Protein AF-L9W3G5-F1 (afdb_monomer_lite)

Organism: NCBI:txid1114856

Foldseek 3Di:
DDPVQVCCCVVHPDHDPVVVVVVVCVVVVVPPDDPPALLVVLVVVQVVQCVVPWHQDPPPRRTGGDADPPDPDGSNVVSVVSNCVVVPPPD

Radius of gyration: 16.17 Å; chains: 1; bounding box: 35×28×46 Å

pL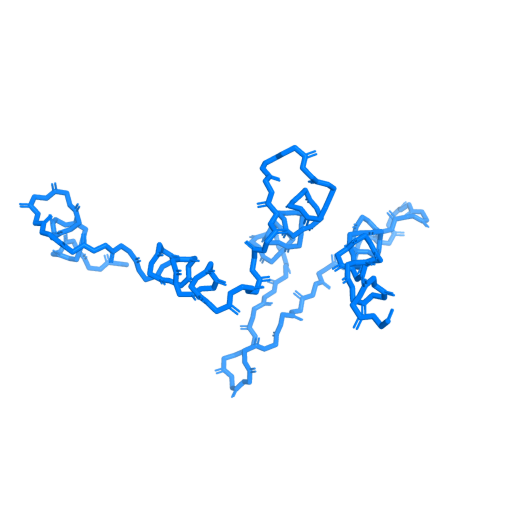DDT: mean 78.96, std 13.49, range [35.88, 93.31]

Secondary structure (DSSP, 8-state):
--HHHHHHHHHSS---HHHHHHHHHHHTTS----TTSHHHHHHHHHHHHHHHT-EE-TTT--EE-----SSS--HHHHHHHHTTGGGGS--

Sequence (91 aa):
MPRGRIRSWVDGNEKPDAVRGIEAACEYGWLDATYRDREFMALNTLVANVFSGGSIVTENFVPLFALNHADHRSHVNDALEESRSNRQQCQ

Structure (mmCIF, N/CA/C/O backbone):
data_AF-L9W3G5-F1
#
_entry.id   AF-L9W3G5-F1
#
loop_
_atom_site.group_PDB
_atom_site.id
_atom_site.type_symbol
_atom_site.label_atom_id
_atom_site.label_alt_id
_atom_site.label_comp_id
_atom_site.label_asym_id
_atom_site.label_entity_id
_atom_site.label_seq_id
_atom_site.pdbx_PDB_ins_code
_atom_site.Cartn_x
_atom_site.Cartn_y
_atom_site.Cartn_z
_atom_site.occupancy
_atom_site.B_iso_or_equiv
_atom_site.auth_seq_id
_atom_site.auth_comp_id
_atom_site.auth_asym_id
_atom_site.auth_atom_id
_atom_site.pdbx_PDB_model_num
ATOM 1 N N . MET A 1 1 ? 6.011 2.864 16.504 1.00 61.94 1 MET A N 1
ATOM 2 C CA . MET A 1 1 ? 4.563 3.007 16.784 1.00 61.94 1 MET A CA 1
ATOM 3 C C . MET A 1 1 ? 4.352 3.239 18.278 1.00 61.94 1 MET A C 1
ATOM 5 O O . MET A 1 1 ? 4.845 2.431 19.059 1.00 61.94 1 MET A O 1
ATOM 9 N N . PRO A 1 2 ? 3.682 4.324 18.701 1.00 72.31 2 PRO A N 1
ATOM 10 C CA . PRO A 1 2 ? 3.391 4.566 20.115 1.00 72.31 2 PRO A CA 1
ATOM 11 C C . PRO A 1 2 ? 2.428 3.508 20.672 1.00 72.31 2 PRO A C 1
ATOM 13 O O . PRO A 1 2 ? 1.405 3.224 20.052 1.00 72.31 2 PRO A O 1
ATOM 16 N N . ARG A 1 3 ? 2.707 2.957 21.862 1.00 66.25 3 ARG A N 1
ATOM 17 C CA . ARG A 1 3 ? 1.877 1.902 22.490 1.00 66.25 3 ARG A CA 1
ATOM 18 C C . ARG A 1 3 ? 0.414 2.321 22.686 1.00 66.25 3 ARG A C 1
ATOM 20 O O . ARG A 1 3 ? -0.473 1.484 22.571 1.00 66.25 3 ARG A O 1
ATOM 27 N N . GLY A 1 4 ? 0.167 3.610 22.934 1.00 73.06 4 GLY A N 1
ATOM 28 C CA . GLY A 1 4 ? -1.187 4.154 23.085 1.00 73.06 4 GLY A CA 1
ATOM 29 C C . GLY A 1 4 ? -2.051 4.017 21.827 1.00 73.06 4 GLY A C 1
ATOM 30 O O . GLY A 1 4 ? -3.238 3.745 21.949 1.00 73.06 4 GLY A O 1
ATOM 31 N N . ARG A 1 5 ? -1.449 4.110 20.630 1.00 72.12 5 ARG A N 1
ATOM 32 C CA . ARG A 1 5 ? -2.159 3.999 19.343 1.00 72.12 5 ARG A CA 1
ATOM 33 C C . ARG A 1 5 ? -2.605 2.568 19.042 1.00 72.12 5 ARG A C 1
ATOM 35 O O . ARG A 1 5 ? -3.648 2.360 18.452 1.00 72.12 5 ARG A O 1
ATOM 42 N N . ILE A 1 6 ? -1.827 1.575 19.472 1.00 76.81 6 ILE A N 1
ATOM 43 C CA . ILE A 1 6 ? -2.204 0.165 19.302 1.00 76.81 6 ILE A CA 1
ATOM 44 C C . ILE A 1 6 ? -3.392 -0.171 20.208 1.00 76.81 6 ILE A C 1
ATOM 46 O O . ILE A 1 6 ? -4.302 -0.879 19.793 1.00 76.81 6 ILE A O 1
ATOM 50 N N . ARG A 1 7 ? -3.411 0.357 21.439 1.00 74.19 7 ARG A N 1
ATOM 51 C CA . ARG A 1 7 ? -4.498 0.087 22.385 1.00 74.19 7 ARG A CA 1
ATOM 52 C C . ARG A 1 7 ? -5.842 0.636 21.897 1.00 74.19 7 ARG A C 1
ATOM 54 O O . ARG A 1 7 ? -6.839 -0.047 22.067 1.00 74.19 7 ARG A O 1
ATOM 61 N N . SER A 1 8 ? -5.881 1.807 21.257 1.00 77.94 8 SER A N 1
ATOM 62 C CA . SER A 1 8 ? -7.143 2.332 20.712 1.00 77.94 8 SER A CA 1
ATOM 63 C C . SER A 1 8 ? -7.696 1.507 19.545 1.00 77.94 8 SER A C 1
ATOM 65 O O . SER A 1 8 ? -8.904 1.530 19.329 1.00 77.94 8 SER A O 1
ATOM 67 N N . TRP A 1 9 ? -6.851 0.746 18.837 1.00 81.62 9 TRP A N 1
ATOM 68 C CA . TRP A 1 9 ? -7.297 -0.220 17.824 1.00 81.62 9 TRP A CA 1
ATOM 69 C C . TRP A 1 9 ? -7.885 -1.498 18.424 1.00 81.62 9 TRP A C 1
ATOM 71 O O . TRP A 1 9 ? -8.744 -2.119 17.810 1.00 81.62 9 TRP A O 1
ATOM 81 N N . VAL A 1 10 ? -7.379 -1.927 19.584 1.00 78.88 10 VAL A N 1
ATOM 82 C CA . VAL A 1 10 ? -7.789 -3.187 20.228 1.00 78.88 10 VAL A CA 1
ATOM 83 C C . VAL A 1 10 ? -8.992 -2.977 21.146 1.00 78.88 10 VAL A C 1
ATOM 85 O O . VAL A 1 10 ? -9.947 -3.742 21.091 1.00 78.88 10 VAL A O 1
ATOM 88 N N . ASP A 1 11 ? -8.943 -1.932 21.973 1.00 79.62 11 ASP A N 1
ATOM 89 C CA . ASP A 1 11 ? -9.919 -1.663 23.035 1.00 79.62 11 ASP A CA 1
ATOM 90 C C . ASP A 1 11 ? -10.894 -0.527 22.671 1.00 79.62 11 ASP A C 1
ATOM 92 O O . ASP A 1 11 ? -11.812 -0.221 23.431 1.00 79.62 11 ASP A O 1
ATOM 96 N N . GLY A 1 12 ? -10.670 0.151 21.543 1.00 72.69 12 GLY A N 1
ATOM 97 C CA . GLY A 1 12 ? -11.453 1.301 21.094 1.00 72.69 12 GLY A CA 1
ATOM 98 C C . GLY A 1 12 ? -12.097 1.085 19.726 1.00 72.69 12 GLY A C 1
ATOM 99 O O . GLY A 1 12 ? -12.000 0.022 19.124 1.00 72.69 12 GLY A O 1
ATOM 100 N N . ASN A 1 13 ? -12.759 2.128 19.225 1.00 77.38 13 ASN A N 1
ATOM 101 C CA . ASN A 1 13 ? -13.387 2.136 17.898 1.00 77.38 13 ASN A CA 1
ATOM 102 C C . ASN A 1 13 ? -12.457 2.707 16.805 1.00 77.38 13 ASN A C 1
ATOM 104 O O . ASN A 1 13 ? -12.918 3.127 15.744 1.00 77.38 13 ASN A O 1
ATOM 108 N N . GLU A 1 14 ? -11.153 2.813 17.082 1.00 84.38 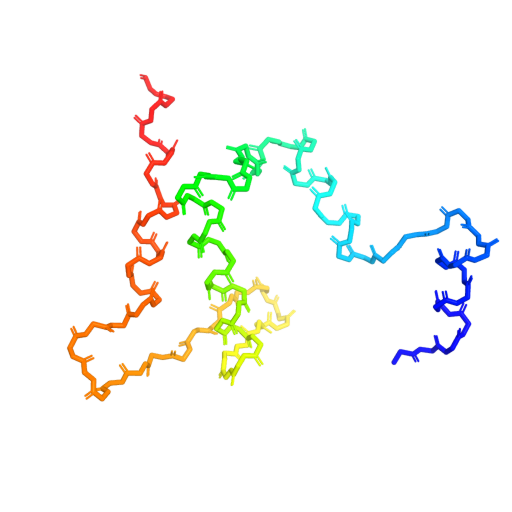14 GLU A N 1
ATOM 109 C CA . GLU A 1 14 ? -10.172 3.309 16.116 1.00 84.38 14 GLU A CA 1
ATOM 110 C C . GLU A 1 14 ? -9.622 2.161 15.260 1.00 84.38 14 GLU A C 1
ATOM 112 O O . GLU A 1 14 ? -9.654 0.998 15.648 1.00 84.38 14 GLU A O 1
ATOM 117 N N . LYS A 1 15 ? -9.093 2.481 14.076 1.00 85.19 15 LYS A N 1
ATOM 118 C CA . LYS A 1 15 ? -8.522 1.502 13.141 1.00 85.19 15 LYS A CA 1
ATOM 119 C C . LYS A 1 15 ? -7.134 1.947 12.673 1.00 85.19 15 LYS A C 1
ATOM 121 O O . LYS A 1 15 ? -6.877 3.154 12.640 1.00 85.19 15 LYS A O 1
ATOM 126 N N . PRO A 1 16 ? -6.252 1.014 12.267 1.00 86.88 16 PRO A N 1
ATOM 127 C CA . PRO A 1 16 ? -4.995 1.361 11.618 1.00 86.88 16 PRO A CA 1
ATOM 128 C C . PRO A 1 16 ? -5.205 2.205 10.362 1.00 86.88 16 PRO A C 1
ATOM 130 O O . PRO A 1 16 ? -6.137 1.960 9.596 1.00 86.88 16 PRO A O 1
ATOM 133 N N . ASP A 1 17 ? -4.284 3.135 10.100 1.00 84.81 17 ASP A N 1
ATOM 134 C CA . ASP A 1 17 ? -4.321 3.986 8.902 1.00 84.81 17 ASP A CA 1
ATOM 135 C C . ASP A 1 17 ? -4.363 3.153 7.609 1.00 84.81 17 ASP A C 1
ATOM 137 O O . ASP A 1 17 ? -5.055 3.511 6.662 1.00 84.81 17 ASP A O 1
ATOM 141 N N . ALA A 1 18 ? -3.704 1.988 7.600 1.00 84.00 18 ALA A N 1
ATOM 142 C CA . ALA A 1 18 ? -3.764 1.040 6.489 1.00 84.00 18 ALA A CA 1
ATOM 143 C C . ALA A 1 18 ? -5.187 0.508 6.236 1.00 84.00 18 ALA A C 1
ATOM 145 O O . ALA A 1 18 ? -5.618 0.445 5.091 1.00 84.00 18 ALA A O 1
ATOM 146 N N . VAL A 1 19 ? -5.936 0.174 7.295 1.00 87.19 19 VAL A N 1
ATOM 147 C CA . VAL A 1 19 ? -7.328 -0.291 7.170 1.00 87.19 19 VAL A CA 1
ATOM 148 C C . VAL A 1 19 ? -8.208 0.836 6.644 1.00 87.19 19 VAL A C 1
ATOM 150 O O . VAL A 1 19 ? -8.971 0.625 5.709 1.00 87.19 19 VAL A O 1
ATOM 153 N N . ARG A 1 20 ? -8.039 2.053 7.176 1.00 88.00 20 ARG A N 1
ATOM 154 C CA . ARG A 1 20 ? -8.761 3.241 6.695 1.00 88.00 20 ARG A CA 1
ATOM 155 C C . ARG A 1 20 ? -8.480 3.529 5.220 1.00 88.00 20 ARG A C 1
ATOM 157 O O . ARG A 1 20 ? -9.388 3.904 4.491 1.00 88.00 20 ARG A O 1
ATOM 164 N N . GLY A 1 21 ? -7.231 3.357 4.786 1.00 88.25 21 GLY A N 1
ATOM 165 C CA . GLY A 1 21 ? -6.834 3.525 3.390 1.00 88.25 21 GLY A CA 1
ATOM 166 C C . GLY A 1 21 ? -7.473 2.490 2.464 1.00 88.25 21 GLY A C 1
ATOM 167 O O . GLY A 1 21 ? -7.946 2.857 1.394 1.00 88.25 21 GLY A O 1
ATOM 168 N N . ILE A 1 22 ? -7.535 1.222 2.887 1.00 85.75 22 ILE A N 1
ATOM 169 C CA . ILE A 1 22 ? -8.212 0.155 2.134 1.00 85.75 22 ILE A CA 1
ATOM 170 C C . ILE A 1 22 ? -9.712 0.444 2.030 1.00 85.75 22 ILE A C 1
ATOM 172 O O . ILE A 1 22 ? -10.256 0.394 0.934 1.00 85.75 22 ILE A O 1
ATOM 176 N N . GLU A 1 23 ? -10.364 0.794 3.142 1.00 88.38 23 GLU A N 1
ATOM 177 C CA . GLU A 1 23 ? -11.795 1.129 3.163 1.00 88.38 23 GLU A CA 1
ATOM 178 C C . GLU A 1 23 ? -12.103 2.302 2.224 1.00 88.38 23 GLU A C 1
ATOM 180 O O . GLU A 1 23 ? -12.975 2.177 1.369 1.00 88.38 23 GLU A O 1
ATOM 185 N N . ALA A 1 24 ? -11.320 3.385 2.288 1.00 90.50 24 ALA A N 1
ATOM 186 C CA . ALA A 1 24 ? -11.461 4.515 1.372 1.00 90.50 24 ALA A CA 1
ATOM 187 C C . ALA A 1 24 ? -11.253 4.101 -0.096 1.00 90.50 24 ALA A C 1
ATOM 189 O O . ALA A 1 24 ? -12.011 4.506 -0.972 1.00 90.50 24 ALA A O 1
ATOM 190 N N . ALA A 1 25 ? -10.247 3.274 -0.385 1.00 86.12 25 ALA A N 1
ATOM 191 C CA . ALA A 1 25 ? -9.995 2.798 -1.741 1.00 86.12 25 ALA A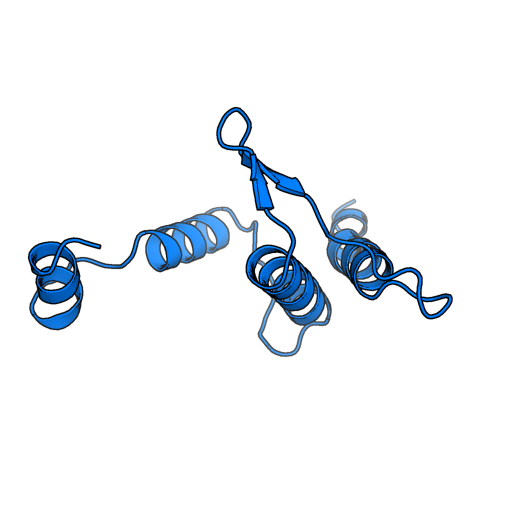 CA 1
ATOM 192 C C . ALA A 1 25 ? -11.138 1.911 -2.272 1.00 86.12 25 ALA A C 1
ATOM 194 O O . ALA A 1 25 ? -11.460 1.989 -3.456 1.00 86.12 25 ALA A O 1
ATOM 195 N N . CYS A 1 26 ? -11.787 1.116 -1.418 1.00 84.62 26 CYS A N 1
ATOM 196 C CA . CYS A 1 26 ? -13.008 0.393 -1.772 1.00 84.62 26 CYS A CA 1
ATOM 197 C C . CYS A 1 26 ? -14.190 1.348 -2.004 1.00 84.62 26 CYS A C 1
ATOM 199 O O . CYS A 1 26 ? -14.891 1.202 -3.001 1.00 84.62 26 CYS A O 1
ATOM 201 N N . GLU A 1 27 ? -14.389 2.349 -1.141 1.00 88.50 27 GLU A N 1
ATOM 202 C CA . GLU A 1 27 ? -15.453 3.359 -1.287 1.00 88.50 27 GLU A CA 1
ATOM 203 C C . GLU A 1 27 ? -15.334 4.152 -2.596 1.00 88.50 27 GLU A C 1
ATOM 205 O O . GLU A 1 27 ? -16.340 4.425 -3.249 1.00 88.50 27 GLU A O 1
ATOM 210 N N . TYR A 1 28 ? -14.112 4.483 -3.018 1.00 89.06 28 TYR A N 1
ATOM 211 C CA . TYR A 1 28 ? -13.854 5.144 -4.299 1.00 89.06 28 TYR A CA 1
ATOM 212 C C . TYR A 1 28 ? -13.831 4.190 -5.506 1.00 89.06 28 TYR A C 1
ATOM 214 O O . TYR A 1 28 ? -13.606 4.644 -6.629 1.00 89.06 28 TYR A O 1
ATOM 222 N N . GLY A 1 29 ? -14.023 2.882 -5.303 1.00 85.56 29 GLY A N 1
ATOM 223 C CA . GLY A 1 29 ? -13.951 1.876 -6.368 1.00 85.56 29 GLY A CA 1
ATOM 224 C C . GLY A 1 29 ? -12.550 1.705 -6.970 1.00 85.56 29 GLY A C 1
ATOM 225 O O . GLY A 1 29 ? -12.410 1.243 -8.097 1.00 85.56 29 GLY A O 1
ATOM 226 N N . TRP A 1 30 ? -11.495 2.100 -6.252 1.00 84.44 30 TRP A N 1
ATOM 227 C CA . TRP A 1 30 ? -10.104 1.930 -6.692 1.00 84.44 30 TRP A CA 1
ATOM 228 C C . TRP A 1 30 ? -9.615 0.490 -6.538 1.00 84.44 30 TRP A C 1
ATOM 230 O O . TRP A 1 30 ? -8.699 0.074 -7.245 1.00 84.44 30 TRP A O 1
ATOM 240 N N . LEU A 1 31 ? -10.208 -0.252 -5.601 1.00 80.19 31 LEU A N 1
ATOM 241 C CA . LEU A 1 31 ? -9.913 -1.654 -5.323 1.00 80.19 31 LEU A CA 1
ATOM 242 C C . LEU A 1 31 ? -11.172 -2.501 -5.525 1.00 80.19 31 LEU A C 1
ATOM 244 O O . LEU A 1 31 ? -11.748 -3.005 -4.563 1.00 80.19 31 LEU A O 1
ATOM 248 N N . ASP A 1 32 ? -11.595 -2.640 -6.780 1.00 79.50 32 ASP A N 1
ATOM 249 C CA . ASP A 1 32 ? -12.637 -3.592 -7.179 1.00 79.50 32 ASP A CA 1
ATOM 250 C C . ASP A 1 32 ? -12.000 -4.931 -7.576 1.00 79.50 32 ASP A C 1
ATOM 252 O O . ASP A 1 32 ? -11.904 -5.289 -8.748 1.00 79.50 32 ASP A O 1
ATOM 256 N N . ALA A 1 33 ? -11.428 -5.612 -6.582 1.00 80.06 33 ALA A N 1
ATOM 257 C CA . ALA A 1 33 ? -10.808 -6.921 -6.745 1.00 80.06 33 ALA A CA 1
ATOM 258 C C . ALA A 1 33 ? -11.007 -7.759 -5.477 1.00 80.06 33 ALA A C 1
ATOM 260 O O . ALA A 1 33 ? -10.809 -7.302 -4.349 1.00 80.06 33 ALA A O 1
ATOM 261 N N . THR A 1 34 ? -11.377 -9.014 -5.665 1.00 83.06 34 THR A N 1
ATOM 262 C CA . THR A 1 34 ? -11.482 -10.039 -4.634 1.00 83.06 34 THR A CA 1
ATOM 263 C C . THR A 1 34 ? -10.151 -10.767 -4.449 1.00 83.06 34 THR A C 1
ATOM 265 O O . THR A 1 34 ? -9.291 -10.779 -5.325 1.00 83.06 34 THR A O 1
ATOM 268 N N . TYR A 1 35 ? -9.985 -11.462 -3.321 1.00 78.06 35 TYR A N 1
ATOM 269 C CA . TYR A 1 35 ? -8.769 -12.233 -3.010 1.00 78.06 35 TYR A CA 1
ATOM 270 C C . TYR A 1 35 ? -8.382 -13.298 -4.049 1.00 78.06 35 TYR A C 1
ATOM 272 O O . TYR A 1 35 ? -7.270 -13.822 -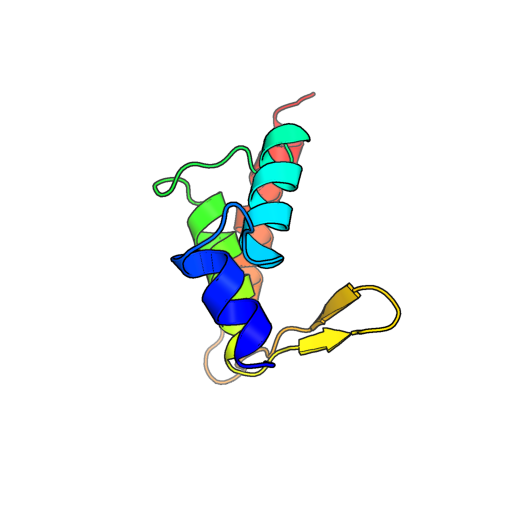4.001 1.00 78.06 35 TYR A O 1
ATOM 280 N N . ARG A 1 36 ? -9.308 -13.686 -4.931 1.00 83.94 36 ARG A N 1
ATOM 281 C CA . ARG A 1 36 ? -9.074 -14.683 -5.985 1.00 83.94 36 ARG A CA 1
ATOM 282 C C . ARG A 1 36 ? -8.689 -14.055 -7.319 1.00 83.94 36 ARG A C 1
ATOM 284 O O . ARG A 1 36 ? -8.300 -14.790 -8.226 1.00 83.94 36 ARG A O 1
ATOM 291 N N . ASP A 1 37 ? -8.787 -12.738 -7.423 1.00 85.62 37 ASP A N 1
ATOM 292 C CA . ASP A 1 37 ? -8.540 -12.019 -8.659 1.00 85.62 37 ASP A CA 1
ATOM 293 C C . ASP A 1 37 ? -7.038 -11.821 -8.850 1.00 85.62 37 ASP A C 1
ATOM 295 O O . ASP A 1 37 ? -6.266 -11.663 -7.893 1.00 85.62 37 ASP A O 1
ATOM 299 N N . ARG A 1 38 ? -6.600 -11.860 -10.108 1.00 85.12 38 ARG A N 1
ATOM 300 C CA . ARG A 1 38 ? -5.173 -11.735 -10.434 1.00 85.12 38 ARG A CA 1
ATOM 301 C C . ARG A 1 38 ? -4.657 -10.351 -10.074 1.00 85.12 38 ARG A C 1
ATOM 303 O O . ARG A 1 38 ? -3.538 -10.215 -9.603 1.00 85.12 38 ARG A O 1
ATOM 310 N N . GLU A 1 39 ? -5.506 -9.348 -10.204 1.00 84.19 39 GLU A N 1
ATOM 311 C CA . GLU A 1 39 ? -5.274 -7.957 -9.850 1.00 84.19 39 GLU A CA 1
ATOM 312 C C . GLU A 1 39 ? -4.939 -7.816 -8.362 1.00 84.19 39 GLU A C 1
ATOM 314 O O . GLU A 1 39 ? -3.994 -7.110 -8.004 1.00 84.19 39 GLU A O 1
ATOM 319 N N . PHE A 1 40 ? -5.658 -8.536 -7.491 1.00 85.88 40 PHE A N 1
ATOM 320 C CA . PHE A 1 40 ? -5.365 -8.559 -6.059 1.00 85.88 40 PHE A CA 1
ATOM 321 C C . PHE A 1 40 ? -4.002 -9.203 -5.785 1.00 85.88 40 PHE A C 1
ATOM 323 O O . PHE A 1 40 ? -3.195 -8.664 -5.024 1.00 85.88 40 PHE A O 1
ATOM 330 N N . MET A 1 41 ? -3.711 -10.333 -6.436 1.00 88.44 41 MET A N 1
ATOM 331 C CA . MET A 1 41 ? -2.418 -11.015 -6.315 1.00 88.44 41 MET A CA 1
ATOM 332 C C . MET A 1 41 ? -1.254 -10.147 -6.809 1.00 88.44 41 MET A C 1
ATOM 334 O O . MET A 1 41 ? -0.206 -10.082 -6.157 1.00 88.44 41 MET A O 1
ATOM 338 N N . ALA A 1 42 ? -1.451 -9.437 -7.916 1.00 87.62 42 ALA A N 1
ATOM 339 C CA . ALA A 1 42 ? -0.496 -8.504 -8.487 1.00 87.62 42 ALA A CA 1
ATOM 340 C C . ALA A 1 42 ? -0.236 -7.326 -7.538 1.00 87.62 42 ALA A C 1
ATOM 342 O O . ALA A 1 42 ? 0.914 -7.047 -7.195 1.00 87.62 42 ALA A O 1
ATOM 343 N N . LEU A 1 43 ? -1.289 -6.688 -7.018 1.00 87.81 43 LEU A N 1
ATOM 344 C CA . LEU A 1 43 ? -1.157 -5.611 -6.037 1.00 87.81 43 LEU A CA 1
ATOM 345 C C . LEU A 1 43 ? -0.430 -6.081 -4.771 1.00 87.81 43 LEU A C 1
ATOM 347 O O . LEU A 1 43 ? 0.482 -5.407 -4.293 1.00 87.81 43 LEU A O 1
ATOM 351 N N . ASN A 1 44 ? -0.785 -7.256 -4.251 1.00 89.56 44 ASN A N 1
ATOM 352 C CA . ASN A 1 44 ? -0.131 -7.828 -3.079 1.00 89.56 44 ASN A CA 1
ATOM 353 C C . ASN A 1 44 ? 1.362 -8.111 -3.333 1.00 89.56 44 ASN A C 1
ATOM 355 O O . ASN A 1 44 ? 2.196 -7.870 -2.461 1.00 89.56 44 ASN A O 1
ATOM 359 N N . THR A 1 45 ? 1.719 -8.549 -4.544 1.00 90.19 45 THR A N 1
ATOM 360 C CA . THR A 1 45 ? 3.118 -8.730 -4.972 1.00 90.19 45 THR A CA 1
ATOM 361 C C . THR A 1 45 ? 3.889 -7.409 -4.956 1.00 90.19 45 THR A C 1
ATOM 363 O O . THR A 1 45 ? 5.012 -7.352 -4.450 1.00 90.19 45 THR A O 1
ATOM 366 N N . LEU A 1 46 ? 3.282 -6.323 -5.444 1.00 89.44 46 LEU A N 1
ATOM 367 C CA . LEU A 1 46 ? 3.886 -4.988 -5.421 1.00 89.44 46 LEU A CA 1
ATOM 368 C C . LEU A 1 46 ? 4.090 -4.482 -3.986 1.00 89.44 46 LEU A C 1
ATOM 370 O O . LEU A 1 46 ? 5.166 -3.984 -3.657 1.00 89.44 46 LEU A O 1
ATOM 374 N N . VAL A 1 47 ? 3.098 -4.667 -3.110 1.00 90.19 47 VAL A N 1
ATOM 375 C CA . VAL A 1 47 ? 3.203 -4.320 -1.683 1.00 90.19 47 VAL A CA 1
ATOM 376 C C . VAL A 1 47 ? 4.323 -5.115 -1.009 1.00 90.19 47 VAL A C 1
ATOM 378 O O . VAL A 1 47 ? 5.156 -4.536 -0.311 1.00 90.19 47 VAL A O 1
ATOM 381 N N . ALA A 1 48 ? 4.400 -6.425 -1.249 1.00 91.31 48 ALA A N 1
ATOM 382 C CA . ALA A 1 48 ? 5.471 -7.263 -0.720 1.00 91.31 48 ALA A CA 1
ATOM 383 C C . ALA A 1 48 ? 6.857 -6.795 -1.198 1.00 91.31 48 ALA A C 1
ATOM 385 O O . ALA A 1 48 ? 7.792 -6.751 -0.397 1.00 91.31 48 ALA A O 1
ATOM 386 N N . ASN A 1 49 ? 6.989 -6.376 -2.464 1.00 90.62 49 ASN A N 1
ATOM 387 C CA . ASN A 1 49 ? 8.245 -5.835 -2.981 1.00 90.62 49 ASN A CA 1
ATOM 388 C C . ASN A 1 49 ? 8.678 -4.574 -2.215 1.00 90.62 49 ASN A C 1
ATOM 390 O O . ASN A 1 49 ? 9.820 -4.516 -1.750 1.00 90.62 49 ASN A O 1
ATOM 394 N N . VAL A 1 50 ? 7.755 -3.627 -2.001 1.00 91.56 50 VAL A N 1
ATOM 395 C CA . VAL A 1 50 ? 8.003 -2.408 -1.211 1.00 91.56 50 VAL A CA 1
ATOM 396 C C . VAL A 1 50 ? 8.537 -2.750 0.180 1.00 91.56 50 VAL A C 1
ATOM 398 O O . VAL A 1 50 ? 9.519 -2.156 0.610 1.00 91.56 50 VAL A O 1
ATOM 401 N N . PHE A 1 51 ? 7.956 -3.738 0.865 1.00 88.50 51 PHE A N 1
ATOM 402 C CA . PHE A 1 51 ? 8.426 -4.143 2.196 1.00 88.50 51 PHE A CA 1
ATOM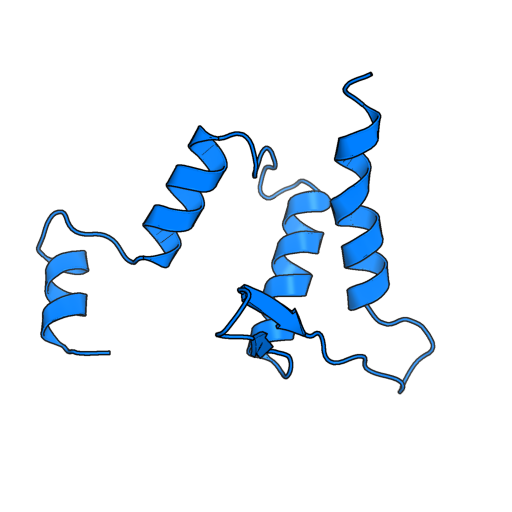 403 C C . PHE A 1 51 ? 9.740 -4.937 2.190 1.00 88.50 51 PHE A C 1
ATOM 405 O O . PHE A 1 51 ? 10.467 -4.908 3.179 1.00 88.50 51 PHE A O 1
ATOM 412 N N . SER A 1 52 ? 10.045 -5.659 1.110 1.00 88.69 52 SER A N 1
ATOM 413 C CA . SER A 1 52 ? 11.235 -6.520 1.024 1.00 88.69 52 SER A CA 1
ATOM 414 C C . SER A 1 52 ? 12.529 -5.784 0.661 1.00 88.69 52 SER A C 1
ATOM 416 O O . SER A 1 52 ? 13.614 -6.250 0.997 1.00 88.69 52 SER A O 1
ATOM 418 N N . GLY A 1 53 ? 12.427 -4.651 -0.034 1.00 87.69 53 GLY A N 1
ATOM 419 C CA . GLY A 1 53 ? 13.594 -3.930 -0.551 1.00 87.69 53 GLY A CA 1
ATOM 420 C C . GLY A 1 53 ? 13.275 -2.728 -1.439 1.00 87.69 53 GLY A C 1
ATOM 421 O O . GLY A 1 53 ? 14.191 -2.006 -1.825 1.00 87.69 53 GLY A O 1
ATOM 422 N N . GLY A 1 54 ? 12.001 -2.507 -1.771 1.00 89.19 54 GLY A N 1
ATOM 423 C CA . GLY A 1 54 ? 11.537 -1.257 -2.358 1.00 89.19 54 GLY A CA 1
ATOM 424 C C . GLY A 1 54 ? 11.357 -0.144 -1.320 1.00 89.19 54 GLY A C 1
ATOM 425 O O . GLY A 1 54 ? 11.854 -0.207 -0.194 1.00 89.19 54 GLY A O 1
ATOM 426 N N . SER A 1 55 ? 10.638 0.906 -1.706 1.00 92.50 55 SER A N 1
ATOM 427 C CA . SER A 1 55 ? 10.276 2.011 -0.815 1.00 92.50 55 SER A CA 1
ATOM 428 C C . SER A 1 55 ? 9.081 2.799 -1.355 1.00 92.50 55 SER A C 1
ATOM 430 O O . SER A 1 55 ? 8.622 2.568 -2.470 1.00 92.50 55 SER A O 1
ATOM 432 N N . ILE A 1 56 ? 8.557 3.730 -0.557 1.00 92.19 56 ILE A N 1
ATOM 433 C CA . ILE A 1 56 ? 7.603 4.748 -1.011 1.00 92.19 56 ILE A CA 1
ATOM 434 C C . ILE A 1 56 ? 8.230 6.105 -0.707 1.00 92.19 56 ILE A C 1
ATOM 436 O O . ILE A 1 56 ? 8.581 6.382 0.440 1.00 92.19 56 ILE A O 1
ATOM 440 N N . VAL A 1 57 ? 8.387 6.931 -1.738 1.00 92.88 57 VAL A N 1
ATOM 441 C CA . VAL A 1 57 ? 8.966 8.274 -1.628 1.00 92.88 57 VAL A CA 1
ATOM 442 C C . VAL A 1 57 ? 7.999 9.174 -0.858 1.00 92.88 57 VAL A C 1
ATOM 444 O O . VAL A 1 57 ? 6.813 9.236 -1.175 1.00 92.88 57 VAL A O 1
ATOM 447 N N . THR A 1 58 ? 8.480 9.864 0.173 1.00 91.94 58 THR A N 1
ATOM 448 C CA . THR A 1 58 ? 7.627 10.616 1.112 1.00 91.94 58 THR A CA 1
ATOM 449 C C . THR A 1 58 ? 7.037 11.898 0.531 1.00 91.94 58 THR A C 1
ATOM 451 O O . THR A 1 58 ? 6.019 12.385 1.011 1.00 91.94 58 THR A O 1
ATOM 454 N N . GLU A 1 59 ? 7.668 12.446 -0.500 1.00 93.31 59 GLU A N 1
ATOM 455 C CA . GLU A 1 59 ? 7.350 13.737 -1.099 1.00 93.31 59 GLU A CA 1
ATOM 456 C C . GLU A 1 59 ? 6.151 13.653 -2.048 1.00 93.31 59 GLU A C 1
ATOM 458 O O . GLU A 1 59 ? 5.370 14.595 -2.153 1.00 93.31 59 GLU A O 1
ATOM 463 N N . ASN A 1 60 ? 6.010 12.531 -2.755 1.00 92.00 60 ASN A N 1
ATOM 464 C CA . ASN A 1 60 ? 5.000 12.338 -3.798 1.00 92.00 60 ASN A CA 1
ATOM 465 C C . ASN A 1 60 ? 4.268 10.991 -3.702 1.00 92.00 60 ASN A C 1
ATOM 467 O O . ASN A 1 60 ? 3.453 10.687 -4.570 1.00 92.00 60 ASN A O 1
ATOM 471 N N . PHE A 1 61 ? 4.551 10.195 -2.667 1.00 88.00 61 PHE A N 1
ATOM 472 C CA . PHE A 1 61 ? 3.961 8.876 -2.430 1.00 88.00 61 PHE A CA 1
ATOM 473 C C . PHE A 1 61 ? 4.138 7.895 -3.601 1.00 88.00 61 PHE A C 1
ATOM 475 O O . PHE A 1 61 ? 3.314 7.005 -3.808 1.00 88.00 61 PHE A O 1
ATOM 482 N N . VAL A 1 62 ? 5.225 8.033 -4.369 1.00 91.12 62 VAL A N 1
ATOM 483 C CA . VAL A 1 62 ? 5.530 7.138 -5.492 1.00 91.12 62 VAL A CA 1
ATOM 484 C C . VAL A 1 62 ? 6.259 5.887 -4.986 1.00 91.12 62 VAL A C 1
ATOM 486 O O . VAL A 1 62 ? 7.278 6.019 -4.299 1.00 91.12 62 VAL A O 1
ATOM 489 N N . PRO A 1 63 ? 5.782 4.671 -5.318 1.00 89.75 63 PRO A N 1
ATOM 490 C CA . PRO A 1 63 ? 6.479 3.443 -4.972 1.00 89.75 63 PRO A CA 1
ATOM 491 C C . PRO A 1 63 ? 7.714 3.237 -5.859 1.00 89.75 63 PRO A C 1
ATOM 493 O O . PRO A 1 63 ? 7.667 3.408 -7.078 1.00 89.75 63 PRO A O 1
ATOM 496 N N . LEU A 1 64 ? 8.812 2.825 -5.236 1.00 90.50 64 LEU A N 1
ATOM 497 C CA . LEU A 1 64 ? 10.027 2.351 -5.883 1.00 90.50 64 LEU A CA 1
ATOM 498 C C . LEU A 1 64 ? 10.133 0.846 -5.668 1.00 90.50 64 LEU A C 1
ATOM 500 O O . LEU A 1 64 ? 10.038 0.366 -4.538 1.00 90.50 64 LEU A O 1
ATOM 504 N N . PHE A 1 65 ? 10.357 0.112 -6.753 1.00 88.81 65 PHE A N 1
ATOM 505 C CA . PHE A 1 65 ? 10.431 -1.341 -6.719 1.00 88.81 65 PHE A CA 1
ATOM 506 C C . PH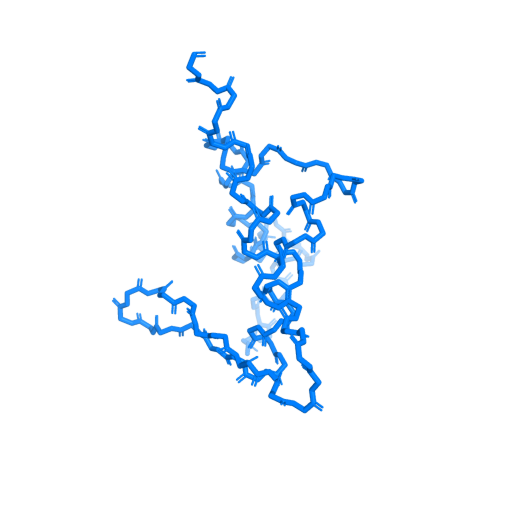E A 1 65 ? 11.856 -1.821 -6.967 1.00 88.81 65 PHE A C 1
ATOM 508 O O . PHE A 1 65 ? 12.511 -1.398 -7.922 1.00 88.81 65 PHE A O 1
ATOM 515 N N . ALA A 1 66 ? 12.325 -2.737 -6.124 1.00 85.81 66 ALA A N 1
ATOM 516 C CA . ALA A 1 66 ? 13.600 -3.405 -6.329 1.00 85.81 66 ALA A CA 1
ATOM 517 C C . ALA A 1 66 ? 13.420 -4.507 -7.380 1.00 85.81 66 ALA A C 1
ATOM 519 O O . ALA A 1 66 ? 12.681 -5.472 -7.163 1.00 85.81 66 ALA A O 1
ATOM 520 N N . LEU A 1 67 ? 14.085 -4.354 -8.526 1.00 80.56 67 LEU A N 1
ATOM 521 C CA . LEU A 1 67 ? 14.095 -5.360 -9.584 1.00 80.56 67 LEU A CA 1
ATOM 522 C C . LEU A 1 67 ? 15.173 -6.397 -9.275 1.00 80.56 67 LEU A C 1
ATOM 524 O O . LEU A 1 67 ? 16.332 -6.048 -9.051 1.00 80.56 67 LEU A O 1
ATOM 528 N N . ASN A 1 68 ? 14.803 -7.676 -9.277 1.00 66.38 68 ASN A N 1
ATOM 529 C CA . ASN A 1 68 ? 15.790 -8.741 -9.178 1.00 66.38 68 ASN A CA 1
ATOM 530 C C . ASN A 1 68 ? 16.268 -9.095 -10.592 1.00 66.38 68 ASN A C 1
ATOM 532 O O . ASN A 1 68 ? 15.489 -9.576 -11.410 1.00 66.38 68 ASN A O 1
ATOM 536 N N . HIS A 1 69 ? 17.535 -8.809 -10.891 1.00 57.38 69 HIS A N 1
ATOM 537 C CA . HIS A 1 69 ? 18.145 -9.053 -12.204 1.00 57.38 69 HIS A CA 1
ATOM 538 C C . HIS A 1 69 ? 18.707 -10.476 -12.362 1.00 57.38 69 HIS A C 1
ATOM 540 O O . HIS A 1 69 ? 19.281 -10.785 -13.403 1.00 57.38 69 HIS A O 1
ATOM 546 N N . ALA A 1 70 ? 18.585 -11.329 -11.340 1.00 56.81 70 ALA A N 1
ATOM 547 C CA . ALA A 1 70 ? 19.247 -12.633 -11.316 1.00 56.81 70 ALA A CA 1
ATOM 548 C C . ALA A 1 70 ? 18.587 -13.705 -12.200 1.00 56.81 70 ALA A C 1
ATOM 550 O O . ALA A 1 70 ? 19.214 -14.722 -12.474 1.00 56.81 70 ALA A O 1
ATOM 551 N N . ASP A 1 71 ? 17.363 -13.485 -12.673 1.00 52.53 71 ASP A N 1
ATOM 552 C CA . ASP A 1 71 ? 16.734 -14.345 -13.669 1.00 52.53 71 ASP A CA 1
ATOM 553 C C . ASP A 1 71 ? 15.782 -13.486 -14.501 1.00 52.53 71 ASP A C 1
ATOM 555 O O . ASP A 1 71 ? 15.183 -12.547 -13.980 1.00 52.53 71 ASP A O 1
ATOM 559 N N . HIS A 1 72 ? 15.671 -13.739 -15.800 1.00 53.34 72 HIS A N 1
ATOM 560 C CA . HIS A 1 72 ? 15.130 -12.814 -16.811 1.00 53.34 72 HIS A CA 1
ATOM 561 C C . HIS A 1 72 ? 13.632 -12.441 -16.676 1.00 53.34 72 HIS A C 1
ATOM 563 O O . HIS A 1 72 ? 13.052 -11.880 -17.606 1.00 53.34 72 HIS A O 1
ATOM 569 N N . ARG A 1 73 ? 12.996 -12.703 -15.528 1.00 55.69 73 ARG A N 1
ATOM 570 C CA . ARG A 1 73 ? 11.635 -12.286 -15.182 1.00 55.69 73 ARG A CA 1
ATOM 571 C C . ARG A 1 73 ? 11.591 -11.626 -13.809 1.00 55.69 73 ARG A C 1
ATOM 573 O O . ARG A 1 73 ? 11.629 -12.287 -12.775 1.00 55.69 73 ARG A O 1
ATOM 580 N N . SER A 1 74 ? 11.462 -10.302 -13.802 1.00 66.19 74 SER A N 1
ATOM 581 C CA . SER A 1 74 ? 11.109 -9.579 -12.584 1.00 66.19 74 SER A CA 1
ATOM 582 C C . SER A 1 74 ? 9.612 -9.732 -12.336 1.00 66.19 74 SER A C 1
ATOM 584 O O . SER A 1 74 ? 8.813 -9.176 -13.085 1.00 66.19 74 SER A O 1
ATOM 586 N N . HIS A 1 75 ? 9.233 -10.413 -11.252 1.00 74.31 75 HIS A N 1
ATOM 587 C CA . HIS A 1 75 ? 7.834 -10.536 -10.814 1.00 74.31 75 HIS A CA 1
ATOM 588 C C . HIS A 1 75 ? 7.123 -9.184 -10.627 1.00 74.31 75 HIS A C 1
ATOM 590 O O . HIS A 1 75 ? 5.901 -9.115 -10.680 1.00 74.31 75 HIS A O 1
ATOM 596 N N . VAL A 1 76 ? 7.879 -8.097 -10.433 1.00 75.12 76 VAL A N 1
ATOM 597 C CA . VAL A 1 76 ? 7.343 -6.730 -10.375 1.00 75.12 76 VAL A CA 1
ATOM 598 C C . VAL A 1 76 ? 6.770 -6.293 -11.724 1.00 75.12 76 VAL A C 1
ATOM 600 O O . VAL A 1 76 ? 5.735 -5.637 -11.750 1.00 75.12 76 VAL A O 1
ATOM 603 N N . ASN A 1 77 ? 7.422 -6.644 -12.837 1.00 80.19 77 ASN A N 1
ATOM 604 C CA . ASN A 1 77 ? 6.948 -6.264 -14.169 1.00 80.19 77 ASN A CA 1
ATOM 605 C C . ASN A 1 77 ? 5.664 -7.020 -14.519 1.00 80.19 77 ASN A C 1
ATOM 607 O O . ASN A 1 77 ? 4.685 -6.383 -14.899 1.00 80.19 77 ASN A O 1
ATOM 611 N N . ASP A 1 78 ? 5.641 -8.336 -14.286 1.00 80.50 78 ASP A N 1
ATOM 612 C CA . ASP A 1 78 ? 4.448 -9.166 -14.490 1.00 80.50 78 ASP A CA 1
ATOM 613 C C . ASP A 1 78 ? 3.269 -8.633 -13.650 1.00 80.50 78 ASP A C 1
ATOM 615 O O . ASP A 1 78 ? 2.176 -8.406 -14.165 1.00 80.50 78 ASP A O 1
ATOM 619 N N . ALA A 1 79 ? 3.507 -8.315 -12.371 1.00 81.00 79 ALA A N 1
ATOM 620 C CA . ALA A 1 79 ? 2.488 -7.737 -11.495 1.00 81.00 79 ALA A CA 1
ATOM 621 C C . ALA A 1 79 ? 2.010 -6.345 -11.960 1.00 81.00 79 ALA A C 1
ATOM 623 O O . ALA A 1 79 ? 0.824 -6.018 -11.868 1.00 81.00 79 ALA A O 1
ATOM 624 N N . LEU A 1 80 ? 2.903 -5.499 -12.481 1.00 81.44 80 LEU A N 1
ATOM 625 C CA . LEU A 1 80 ? 2.507 -4.204 -13.041 1.00 81.44 80 LEU A CA 1
ATOM 626 C C . LEU A 1 80 ? 1.606 -4.368 -14.269 1.00 81.44 80 LEU A C 1
ATOM 628 O O . LEU A 1 80 ? 0.664 -3.590 -14.422 1.00 81.44 80 LEU A O 1
ATOM 632 N N . GLU A 1 81 ? 1.863 -5.355 -15.122 1.00 81.25 81 GLU A N 1
ATOM 633 C CA . GLU A 1 81 ? 1.022 -5.650 -16.284 1.00 81.25 81 GLU A CA 1
ATOM 634 C C . GLU A 1 81 ? -0.343 -6.204 -15.866 1.00 81.25 81 GLU A C 1
ATOM 636 O O . GLU A 1 81 ? -1.375 -5.689 -16.303 1.00 81.25 81 GLU A O 1
ATOM 641 N N . GLU A 1 82 ? -0.369 -7.166 -14.946 1.00 80.62 82 GLU A N 1
ATOM 642 C CA . GLU A 1 82 ? -1.608 -7.764 -14.438 1.00 80.62 82 GLU A CA 1
ATOM 643 C C . GLU A 1 82 ? -2.497 -6.736 -13.719 1.00 80.62 82 GLU A C 1
ATOM 645 O O . GLU A 1 82 ? -3.705 -6.704 -13.942 1.00 80.62 82 GLU A O 1
ATOM 650 N N . SER A 1 83 ? -1.915 -5.808 -12.949 1.00 71.56 83 SER A N 1
ATOM 651 C CA . SER A 1 83 ? -2.677 -4.740 -12.275 1.00 71.56 83 SER A CA 1
ATOM 652 C C . SER A 1 83 ? -3.320 -3.718 -13.228 1.00 71.56 83 SER A C 1
ATOM 654 O O . SER A 1 83 ? -4.211 -2.967 -12.828 1.00 71.56 83 SER A O 1
ATOM 656 N N . ARG A 1 84 ? -2.875 -3.640 -14.491 1.00 67.50 84 ARG A N 1
ATOM 657 C CA . ARG A 1 84 ? -3.376 -2.664 -15.476 1.00 67.50 84 ARG A CA 1
ATOM 658 C C . ARG A 1 84 ? -4.591 -3.152 -16.263 1.00 67.50 84 ARG A C 1
ATOM 660 O O . ARG A 1 84 ? -5.294 -2.302 -16.815 1.00 67.50 84 ARG A O 1
ATOM 667 N N . SER A 1 85 ? -4.840 -4.461 -16.318 1.00 57.78 85 SER A N 1
ATOM 668 C CA . SER A 1 85 ? -5.815 -5.076 -17.234 1.00 57.78 85 SER A CA 1
ATOM 669 C C . SER A 1 85 ? -7.256 -4.572 -17.045 1.00 57.78 85 SER A C 1
ATOM 671 O O . SER A 1 85 ? -8.007 -4.464 -18.013 1.00 57.78 85 SER A O 1
ATOM 673 N N . ASN A 1 86 ? -7.627 -4.130 -15.837 1.00 48.94 86 ASN A N 1
ATOM 674 C CA . ASN A 1 86 ? -8.982 -3.648 -15.546 1.00 48.94 86 ASN A CA 1
ATOM 675 C C . ASN A 1 86 ? -9.282 -2.212 -16.046 1.00 48.94 86 ASN A C 1
ATOM 677 O O . ASN A 1 86 ? -10.422 -1.760 -16.009 1.00 48.94 86 ASN A O 1
ATOM 681 N N . ARG A 1 87 ? -8.291 -1.459 -16.559 1.00 49.97 87 ARG A N 1
ATOM 682 C CA . ARG A 1 87 ? -8.540 -0.102 -17.102 1.00 49.97 87 ARG A CA 1
ATOM 683 C C . ARG A 1 87 ? -9.124 -0.081 -18.518 1.00 49.97 87 ARG A C 1
ATOM 685 O O . ARG A 1 87 ? -9.569 0.976 -18.952 1.00 49.97 87 ARG A O 1
ATOM 692 N N . GLN A 1 88 ? -9.108 -1.201 -19.241 1.00 44.81 88 GLN A N 1
ATOM 693 C CA . GLN A 1 88 ? -9.546 -1.268 -20.645 1.00 44.81 88 GLN A CA 1
ATOM 694 C C . GLN A 1 88 ? -10.983 -1.779 -20.834 1.00 44.81 88 GLN A C 1
ATOM 696 O O . GLN A 1 88 ? -11.468 -1.774 -21.958 1.00 44.81 88 GLN A O 1
ATOM 701 N N . GLN A 1 89 ? -11.678 -2.187 -19.766 1.00 43.31 89 GLN A N 1
ATOM 702 C CA . GLN A 1 89 ? -13.027 -2.776 -19.852 1.00 43.31 89 GLN A CA 1
ATOM 703 C C . GLN A 1 89 ? -14.167 -1.797 -19.502 1.00 43.31 89 GLN A C 1
ATOM 705 O O . GLN A 1 89 ? -15.332 -2.156 -19.623 1.00 43.31 89 GLN A O 1
ATOM 710 N N . CYS A 1 90 ? -13.846 -0.547 -19.146 1.00 40.19 90 CYS A N 1
ATOM 711 C CA . CYS A 1 90 ? -14.805 0.556 -18.967 1.00 40.19 90 CYS A CA 1
ATOM 712 C C . CYS A 1 90 ? -14.769 1.563 -20.139 1.00 40.19 90 CYS A C 1
ATOM 714 O O . CYS A 1 90 ? -14.752 2.776 -19.911 1.00 40.19 90 CYS A O 1
ATOM 716 N N . GLN A 1 91 ? -14.720 1.072 -21.383 1.00 35.88 91 GLN A N 1
ATOM 717 C CA . GLN A 1 91 ? -15.034 1.852 -22.590 1.00 35.88 91 GLN A CA 1
ATOM 718 C C . GLN A 1 91 ? -16.178 1.206 -23.361 1.00 35.88 91 GLN A C 1
ATOM 720 O O . GLN A 1 91 ? -16.156 -0.036 -23.499 1.00 35.88 91 GLN A O 1
#